Protein AF-A0A5N4CH29-F1 (afdb_monomer)

Organism: Camelus dromedarius (NCBI:txid9838)

Sequence (75 aa):
MNRPFQRRSFTLEELRMASIHKKVALLLGMSLDPKRRNKCTELLQANLQGLKENRSKLILFPREALGPREGRQLC

Mean predicted aligned error: 8.68 Å

Structure (mmCIF, N/CA/C/O backbone):
data_AF-A0A5N4CH29-F1
#
_entry.id   AF-A0A5N4CH29-F1
#
loop_
_atom_site.group_PDB
_atom_site.id
_atom_site.type_symbol
_atom_site.label_atom_id
_atom_site.label_alt_id
_atom_site.label_comp_id
_atom_site.label_asym_id
_atom_site.label_entity_id
_atom_site.label_seq_id
_atom_site.pdbx_PDB_ins_code
_atom_site.Cartn_x
_atom_site.Cartn_y
_atom_site.Cartn_z
_atom_site.occupancy
_atom_site.B_iso_or_equiv
_atom_site.auth_seq_id
_atom_site.auth_comp_id
_atom_site.auth_asym_id
_atom_site.auth_atom_id
_atom_site.pdbx_PDB_model_num
ATOM 1 N N . MET A 1 1 ? 18.304 3.746 15.434 1.00 42.12 1 MET A N 1
ATOM 2 C CA . MET A 1 1 ? 17.620 3.010 14.345 1.00 42.12 1 MET A CA 1
ATOM 3 C C . MET A 1 1 ? 16.117 2.975 14.638 1.00 42.12 1 MET A C 1
ATOM 5 O O . MET A 1 1 ? 15.616 1.967 15.109 1.00 42.12 1 MET A O 1
ATOM 9 N N . ASN A 1 2 ? 15.391 4.073 14.408 1.00 53.69 2 ASN A N 1
ATOM 10 C CA . ASN A 1 2 ? 13.935 4.122 14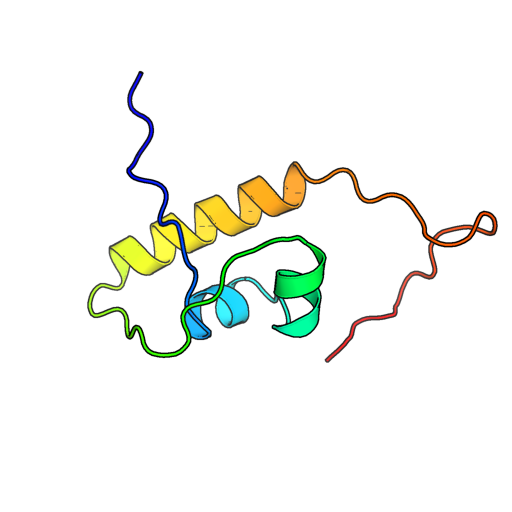.595 1.00 53.69 2 ASN A CA 1
ATOM 11 C C . ASN A 1 2 ? 13.269 3.909 13.235 1.00 53.69 2 ASN A C 1
ATOM 13 O O . ASN A 1 2 ? 12.987 4.877 12.535 1.00 53.69 2 ASN A O 1
ATOM 17 N N . ARG A 1 3 ? 13.068 2.654 12.815 1.00 54.62 3 ARG A N 1
ATOM 18 C CA . ARG A 1 3 ? 12.143 2.413 11.702 1.00 54.62 3 ARG A CA 1
ATOM 19 C C . ARG A 1 3 ? 10.734 2.489 12.287 1.00 54.62 3 ARG A C 1
ATOM 21 O O . ARG A 1 3 ? 10.421 1.647 13.131 1.00 54.62 3 ARG A O 1
ATOM 28 N N . PRO A 1 4 ? 9.897 3.467 11.897 1.00 59.25 4 PRO A N 1
ATOM 29 C CA . PRO A 1 4 ? 8.494 3.433 12.283 1.00 59.25 4 PRO A CA 1
ATOM 30 C C . PRO A 1 4 ? 7.908 2.095 11.829 1.00 59.25 4 PRO A C 1
ATOM 32 O O . PRO A 1 4 ? 8.344 1.543 10.815 1.00 59.25 4 PRO A O 1
ATOM 35 N N . PHE A 1 5 ? 6.963 1.552 12.598 1.00 53.00 5 PHE A N 1
ATOM 36 C CA . PHE A 1 5 ? 6.282 0.296 12.289 1.00 53.00 5 PHE A CA 1
ATOM 37 C C . PHE A 1 5 ? 5.604 0.416 10.915 1.00 53.00 5 PHE A C 1
ATOM 39 O O . PHE A 1 5 ? 4.479 0.900 10.795 1.00 53.00 5 PHE A O 1
ATOM 46 N N . GLN A 1 6 ? 6.326 0.038 9.857 1.00 62.81 6 GLN A N 1
ATOM 47 C CA . GLN A 1 6 ? 5.832 0.087 8.491 1.00 62.81 6 GLN A CA 1
ATOM 48 C C . GLN A 1 6 ? 4.688 -0.910 8.399 1.00 62.81 6 GLN A C 1
ATOM 50 O O . GLN A 1 6 ? 4.861 -2.115 8.606 1.00 62.81 6 GLN A O 1
ATOM 55 N N . ARG A 1 7 ? 3.486 -0.390 8.147 1.00 67.88 7 ARG A N 1
ATOM 56 C CA . ARG A 1 7 ? 2.311 -1.239 8.012 1.00 67.88 7 ARG A CA 1
ATOM 57 C C . ARG A 1 7 ? 2.514 -2.181 6.836 1.00 67.88 7 ARG A C 1
ATOM 59 O O . ARG A 1 7 ? 2.847 -1.758 5.736 1.00 67.88 7 ARG A O 1
ATOM 66 N N . ARG A 1 8 ? 2.282 -3.469 7.089 1.00 70.88 8 ARG A N 1
ATOM 67 C CA . ARG A 1 8 ? 2.409 -4.527 6.080 1.00 70.88 8 ARG A CA 1
ATOM 68 C C . ARG A 1 8 ? 1.326 -4.455 5.001 1.00 70.88 8 ARG A C 1
ATOM 70 O O . ARG A 1 8 ? 1.487 -5.101 3.981 1.00 70.88 8 ARG A O 1
ATOM 77 N N . SER A 1 9 ? 0.243 -3.703 5.209 1.00 82.50 9 SER A N 1
ATOM 78 C CA . SER A 1 9 ? -0.879 -3.577 4.271 1.00 82.50 9 SER A CA 1
ATOM 79 C C . SER A 1 9 ? -1.385 -2.136 4.158 1.00 82.50 9 SER A C 1
ATOM 81 O O . SER A 1 9 ? -1.415 -1.400 5.152 1.00 82.50 9 SER A O 1
ATOM 83 N N . PHE A 1 10 ? -1.819 -1.747 2.958 1.00 86.81 10 PHE A N 1
ATOM 84 C CA . PHE A 1 10 ? -2.397 -0.434 2.653 1.00 86.81 10 PHE A CA 1
ATOM 85 C C . PHE A 1 10 ? -3.918 -0.492 2.497 1.00 86.81 10 PHE A C 1
ATOM 87 O O . PHE A 1 10 ? -4.467 -1.509 2.067 1.00 86.81 10 PHE A O 1
ATOM 94 N N . THR A 1 11 ? -4.599 0.607 2.821 1.00 90.00 11 THR A N 1
ATOM 95 C CA . THR A 1 11 ? -6.039 0.769 2.560 1.00 90.00 11 THR A CA 1
ATOM 96 C C . THR A 1 11 ? -6.304 1.354 1.177 1.00 90.00 11 THR A C 1
ATOM 98 O O . THR A 1 11 ? -5.447 1.972 0.546 1.00 90.00 11 THR A O 1
ATOM 101 N N . LEU A 1 12 ? -7.541 1.193 0.701 1.00 88.75 12 LEU A N 1
ATOM 102 C CA . LEU A 1 12 ? -7.990 1.810 -0.553 1.00 88.75 12 LEU A CA 1
ATOM 103 C C . LEU A 1 12 ? -7.964 3.343 -0.493 1.00 88.75 12 LEU A C 1
ATOM 105 O O . LEU A 1 12 ? -7.722 3.990 -1.506 1.00 88.75 12 LEU A O 1
ATOM 109 N N . GLU A 1 13 ? -8.200 3.914 0.687 1.00 88.69 13 GLU A N 1
ATOM 110 C CA . GLU A 1 13 ? -8.142 5.356 0.924 1.00 88.69 13 GLU A CA 1
ATOM 111 C C . GLU A 1 13 ? -6.708 5.889 0.808 1.00 88.69 13 GLU A C 1
ATOM 113 O O . GLU A 1 13 ? -6.473 6.863 0.096 1.00 88.69 13 GLU A O 1
ATOM 118 N N . GLU A 1 14 ? -5.739 5.186 1.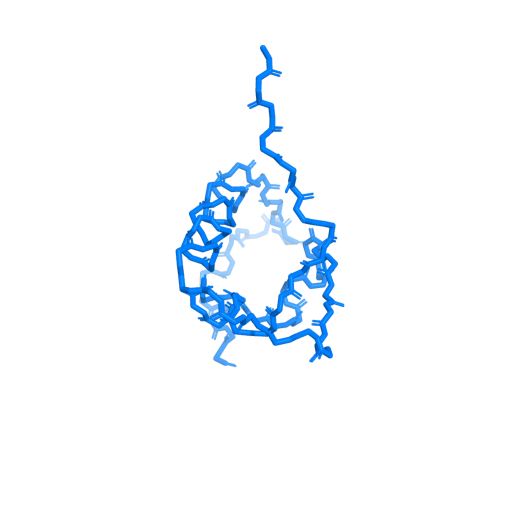407 1.00 87.75 14 GLU A N 1
ATOM 119 C CA . GLU A 1 14 ? -4.311 5.504 1.289 1.00 87.75 14 GLU A CA 1
ATOM 120 C C . GLU A 1 14 ? -3.859 5.482 -0.180 1.00 87.75 14 GLU A C 1
ATOM 122 O O . GLU A 1 14 ? -3.247 6.429 -0.673 1.00 87.75 14 GLU A O 1
ATOM 127 N N . LEU A 1 15 ? -4.219 4.431 -0.923 1.00 89.12 15 LEU A N 1
ATOM 128 C CA . LEU A 1 15 ? -3.895 4.344 -2.348 1.00 89.12 15 LEU A CA 1
ATOM 129 C C . LEU A 1 15 ? -4.534 5.462 -3.178 1.00 89.12 15 LEU A C 1
ATOM 131 O O . LEU A 1 15 ? -3.886 6.010 -4.074 1.00 89.12 15 LEU A O 1
ATOM 135 N N . ARG A 1 16 ? -5.794 5.807 -2.884 1.00 88.06 16 ARG A N 1
ATOM 136 C CA . ARG A 1 16 ? -6.524 6.864 -3.591 1.00 88.06 16 ARG A CA 1
ATOM 137 C C . ARG A 1 16 ? -5.849 8.219 -3.394 1.00 88.06 16 ARG A C 1
ATOM 139 O O . ARG A 1 16 ? -5.643 8.933 -4.367 1.00 88.06 16 ARG A O 1
ATOM 146 N N . MET A 1 17 ? -5.455 8.547 -2.167 1.00 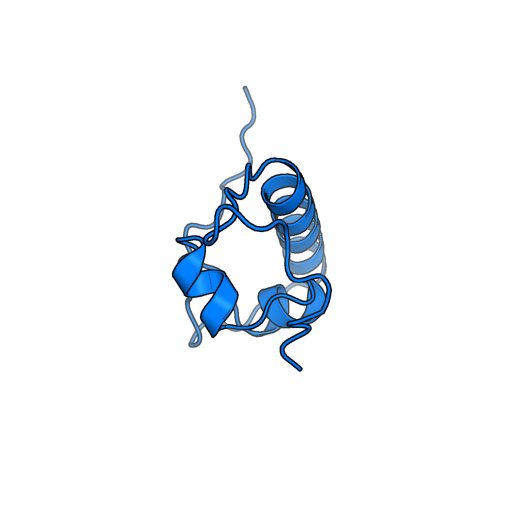88.12 17 MET A N 1
ATOM 147 C CA . MET A 1 17 ? -4.757 9.800 -1.860 1.00 88.12 17 MET A CA 1
ATOM 148 C C . MET A 1 17 ? -3.329 9.853 -2.428 1.00 88.12 17 MET A C 1
ATOM 150 O O . MET A 1 17 ? -2.792 10.937 -2.649 1.00 88.12 17 MET A O 1
ATOM 154 N N . ALA A 1 18 ? -2.708 8.699 -2.683 1.00 87.56 18 ALA A N 1
ATOM 155 C CA . ALA A 1 18 ? -1.405 8.597 -3.341 1.00 87.56 18 ALA A CA 1
ATOM 156 C C . ALA A 1 18 ? -1.487 8.529 -4.882 1.00 87.56 18 ALA A C 1
ATOM 158 O O . ALA A 1 18 ? -0.453 8.363 -5.534 1.00 87.56 18 ALA A O 1
ATOM 159 N N . SER A 1 19 ? -2.685 8.630 -5.473 1.00 87.81 19 SER A N 1
ATOM 160 C CA . SER A 1 19 ? -2.920 8.475 -6.919 1.00 87.81 19 SER A CA 1
ATOM 161 C C . SER A 1 19 ? -2.343 7.166 -7.478 1.00 87.81 19 SER A C 1
ATOM 163 O O . S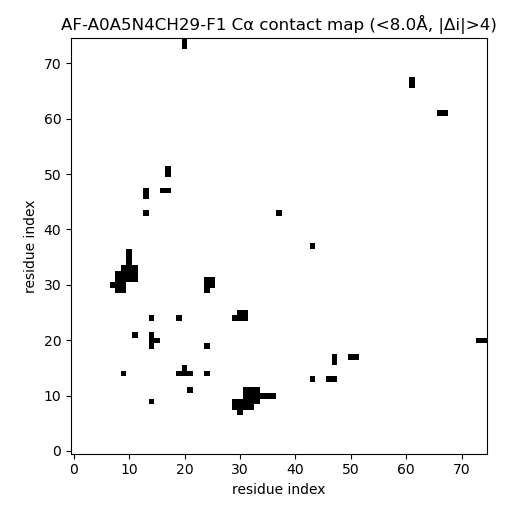ER A 1 19 ? -1.699 7.129 -8.532 1.00 87.81 19 SER A O 1
ATOM 165 N N . ILE A 1 20 ? -2.527 6.069 -6.737 1.00 87.12 20 ILE A N 1
ATOM 166 C CA . ILE A 1 20 ? -2.122 4.722 -7.145 1.00 87.12 20 ILE A CA 1
ATOM 167 C C . ILE A 1 20 ? -3.382 3.885 -7.332 1.00 87.12 20 ILE A C 1
ATOM 169 O O . ILE A 1 20 ? -4.141 3.638 -6.397 1.00 87.12 20 ILE A O 1
ATOM 173 N N . HIS A 1 21 ? -3.590 3.393 -8.550 1.00 88.44 21 HIS A N 1
ATOM 174 C CA . HIS A 1 21 ? -4.711 2.507 -8.823 1.00 88.44 21 HIS A CA 1
ATOM 175 C C . HIS A 1 21 ? -4.464 1.109 -8.230 1.00 88.44 21 HIS A C 1
ATOM 177 O O . HIS A 1 21 ? -3.337 0.609 -8.242 1.00 88.44 21 HIS A O 1
ATOM 183 N N . LYS A 1 22 ? -5.523 0.423 -7.775 1.00 88.44 22 LYS A N 1
ATOM 184 C CA . LYS A 1 22 ? -5.435 -0.909 -7.134 1.00 88.44 22 LYS A CA 1
ATOM 185 C C . LYS A 1 22 ? -4.625 -1.918 -7.959 1.00 88.44 22 LYS A C 1
ATOM 187 O O . LYS A 1 22 ? -3.825 -2.671 -7.416 1.00 88.44 22 LYS A O 1
ATOM 192 N N . LYS A 1 23 ? -4.825 -1.919 -9.280 1.00 88.19 23 LYS A N 1
ATOM 193 C CA . LYS A 1 23 ? -4.121 -2.817 -10.212 1.00 88.19 23 LYS A CA 1
ATOM 194 C C . LYS A 1 23 ? -2.614 -2.541 -10.247 1.00 88.19 23 LYS A C 1
ATOM 196 O O . LYS A 1 23 ? -1.825 -3.476 -10.275 1.00 88.19 23 LYS A O 1
ATOM 201 N N . VAL A 1 24 ? -2.229 -1.265 -10.208 1.00 87.12 24 VAL A N 1
ATOM 202 C CA . VAL A 1 24 ? -0.823 -0.840 -10.205 1.00 87.12 24 VAL A CA 1
ATOM 203 C C . VAL A 1 24 ? -0.171 -1.178 -8.866 1.00 87.12 24 VAL A C 1
ATOM 205 O O . VAL A 1 24 ? 0.940 -1.690 -8.849 1.00 87.12 24 VAL A O 1
ATOM 208 N N . ALA A 1 25 ? -0.875 -0.980 -7.749 1.00 87.69 25 ALA A N 1
ATOM 209 C CA . ALA A 1 25 ? -0.380 -1.365 -6.427 1.00 87.69 25 ALA A CA 1
ATOM 210 C C . ALA A 1 25 ? -0.055 -2.868 -6.341 1.00 87.69 25 ALA A C 1
ATOM 212 O O . ALA A 1 25 ? 1.017 -3.231 -5.864 1.00 87.69 25 ALA A O 1
ATOM 213 N N . LEU A 1 26 ? -0.940 -3.727 -6.863 1.00 87.62 26 LEU A N 1
ATOM 214 C CA . LEU A 1 26 ? -0.710 -5.176 -6.918 1.00 87.62 26 LEU A CA 1
ATOM 215 C C . LEU A 1 26 ? 0.488 -5.540 -7.805 1.00 87.62 26 LEU A C 1
ATOM 217 O O . LEU A 1 26 ? 1.292 -6.381 -7.419 1.00 87.62 26 LEU A O 1
ATOM 221 N N . LEU A 1 27 ? 0.635 -4.880 -8.959 1.00 85.69 27 LEU A N 1
ATOM 222 C CA . LEU A 1 27 ? 1.773 -5.088 -9.860 1.00 85.69 27 LEU A CA 1
ATOM 223 C C . LEU A 1 27 ? 3.110 -4.713 -9.205 1.00 85.69 27 LEU A C 1
ATOM 225 O O . LEU A 1 27 ? 4.112 -5.384 -9.417 1.00 85.69 27 LEU A O 1
ATOM 229 N N . LEU A 1 28 ? 3.116 -3.654 -8.396 1.00 83.88 28 LEU A N 1
ATOM 230 C CA . LEU A 1 28 ? 4.293 -3.180 -7.668 1.00 83.88 28 LEU A CA 1
ATOM 231 C C . LEU A 1 28 ? 4.576 -3.976 -6.378 1.00 83.88 28 LEU A C 1
ATOM 233 O O . LEU A 1 28 ? 5.495 -3.626 -5.643 1.00 83.88 28 LEU A O 1
ATOM 237 N N . GLY A 1 29 ? 3.795 -5.019 -6.075 1.00 84.88 29 GLY A N 1
ATOM 238 C CA . GLY A 1 29 ? 3.983 -5.850 -4.882 1.00 84.88 29 GLY A CA 1
ATOM 239 C C . GLY A 1 29 ? 3.491 -5.214 -3.576 1.00 84.88 29 GLY A C 1
ATOM 240 O O . GLY A 1 29 ? 3.870 -5.654 -2.491 1.00 84.88 29 GLY A O 1
ATOM 241 N N . MET A 1 30 ? 2.642 -4.184 -3.643 1.00 86.69 30 MET A N 1
ATOM 242 C CA . MET A 1 30 ? 2.036 -3.591 -2.450 1.00 86.69 30 MET A CA 1
ATOM 243 C C . MET A 1 30 ? 0.898 -4.477 -1.935 1.00 86.69 30 MET A C 1
ATOM 245 O O . MET A 1 30 ? -0.050 -4.792 -2.656 1.00 86.69 30 MET A O 1
ATOM 249 N N . SER A 1 31 ? 0.957 -4.836 -0.655 1.00 87.94 31 SER A N 1
ATOM 250 C CA . SER A 1 31 ? -0.108 -5.597 0.001 1.00 87.94 31 SER A CA 1
ATOM 251 C C . SER A 1 31 ? -1.305 -4.705 0.323 1.00 87.94 31 SER A C 1
ATOM 253 O O . SER A 1 31 ? -1.155 -3.616 0.880 1.00 87.94 31 SER A O 1
ATOM 255 N N . LEU A 1 32 ? -2.505 -5.181 -0.004 1.00 88.44 32 LEU A N 1
ATOM 256 C CA . LEU A 1 32 ? -3.752 -4.434 0.144 1.00 88.44 32 LEU A CA 1
ATOM 257 C 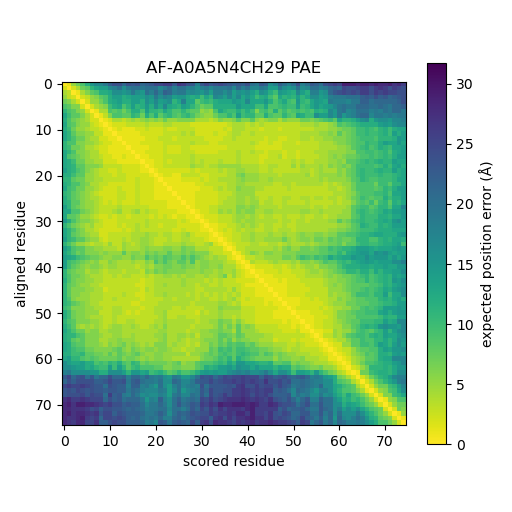C . LEU A 1 32 ? -4.690 -5.088 1.147 1.00 88.44 32 LEU A C 1
ATOM 259 O O . LEU A 1 32 ? -4.998 -6.270 1.032 1.00 88.44 32 LEU A O 1
ATOM 263 N N . ASP A 1 33 ? -5.207 -4.284 2.072 1.00 90.12 33 ASP A N 1
ATOM 264 C CA . ASP A 1 33 ? -6.255 -4.674 3.009 1.00 90.12 33 ASP A CA 1
ATOM 265 C C . ASP A 1 33 ? -7.478 -3.754 2.841 1.00 90.12 33 ASP A C 1
ATOM 267 O O . ASP A 1 33 ? -7.554 -2.681 3.448 1.00 90.12 33 ASP A O 1
ATOM 271 N N . PRO A 1 34 ? -8.451 -4.144 1.998 1.00 85.69 34 PRO A N 1
ATOM 272 C CA . PRO A 1 34 ? -9.638 -3.337 1.740 1.00 85.69 34 PRO A CA 1
ATOM 273 C C . PRO A 1 34 ? -10.636 -3.324 2.908 1.00 85.69 34 PRO A C 1
ATOM 275 O O . PRO A 1 34 ? -11.579 -2.537 2.872 1.00 85.69 34 PRO A O 1
ATOM 278 N N . LYS A 1 35 ? -10.468 -4.182 3.926 1.00 87.56 35 LYS A N 1
ATOM 279 C CA . LYS A 1 35 ? -11.386 -4.251 5.074 1.00 87.56 35 LYS A CA 1
ATOM 280 C C . LYS A 1 35 ? -11.052 -3.206 6.141 1.00 87.56 35 LYS A C 1
ATOM 282 O O . LYS A 1 35 ? -11.938 -2.795 6.890 1.00 87.56 35 LYS A O 1
ATOM 287 N N . ARG A 1 36 ? -9.794 -2.758 6.219 1.00 86.62 36 ARG A N 1
ATOM 288 C CA . ARG A 1 36 ? -9.350 -1.766 7.206 1.00 86.62 36 ARG A CA 1
ATOM 289 C C . ARG A 1 36 ? -9.913 -0.376 6.894 1.00 86.62 36 ARG A C 1
ATOM 291 O O . ARG A 1 36 ? -9.811 0.117 5.775 1.00 86.62 36 ARG A O 1
ATOM 298 N N . ARG A 1 37 ? -10.436 0.291 7.927 1.00 85.06 37 ARG A N 1
ATOM 299 C CA . ARG A 1 37 ? -10.781 1.722 7.922 1.00 85.06 37 ARG A CA 1
ATOM 300 C C . ARG A 1 37 ? -9.888 2.437 8.930 1.00 85.06 37 ARG A C 1
ATOM 302 O O . ARG A 1 37 ? -9.777 1.986 10.072 1.00 85.06 37 ARG A O 1
ATOM 309 N N . ASN A 1 38 ? -9.212 3.503 8.512 1.00 76.62 38 ASN A N 1
ATOM 310 C CA . ASN A 1 38 ? -8.39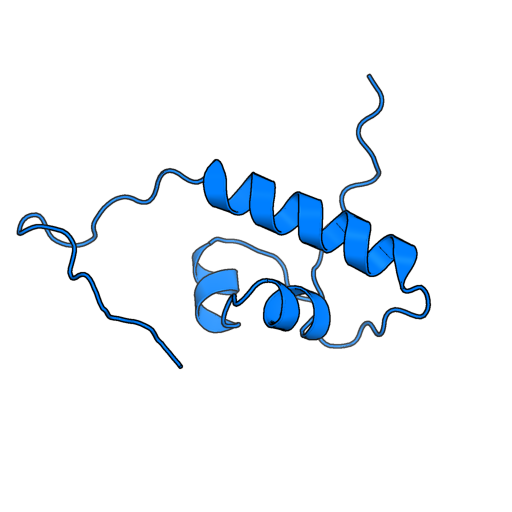0 4.293 9.425 1.00 76.62 38 ASN A CA 1
ATOM 311 C C . ASN A 1 38 ? -9.299 5.215 10.251 1.00 76.62 38 ASN A C 1
ATOM 313 O O . ASN A 1 38 ? -10.217 5.824 9.716 1.00 76.62 38 ASN A O 1
ATOM 317 N N . LYS A 1 39 ? -9.053 5.292 11.564 1.00 83.19 39 LYS A N 1
ATOM 318 C CA . LYS A 1 39 ? -9.777 6.191 12.482 1.00 83.19 39 LYS A CA 1
ATOM 319 C C . LYS A 1 39 ? -9.027 7.505 12.737 1.00 83.19 39 LYS A C 1
ATOM 321 O O . LYS A 1 39 ? -9.624 8.458 13.214 1.00 83.19 39 LYS A O 1
ATOM 326 N N . CYS A 1 40 ? -7.728 7.545 12.429 1.00 82.62 40 CYS A N 1
ATOM 327 C CA . CYS A 1 40 ? -6.835 8.668 12.715 1.00 82.62 40 CYS A CA 1
ATOM 328 C C . CYS A 1 40 ? -6.289 9.256 11.411 1.00 82.62 40 CYS A C 1
ATOM 330 O O . CYS A 1 40 ? -5.742 8.525 10.580 1.00 82.62 40 CYS A O 1
ATOM 332 N N . THR A 1 41 ? -6.399 10.574 11.265 1.00 85.00 41 THR A N 1
ATOM 333 C CA . THR A 1 41 ? -5.940 11.335 10.093 1.00 85.00 41 THR A CA 1
ATOM 334 C C . THR A 1 41 ? -4.422 11.508 10.065 1.00 85.00 41 THR A C 1
ATOM 336 O O . THR A 1 41 ? -3.812 11.417 9.004 1.00 85.00 41 THR A O 1
ATOM 339 N N . GLU A 1 42 ? -3.789 11.675 11.225 1.00 86.62 42 GLU A N 1
ATOM 340 C CA . GLU A 1 42 ? -2.332 11.833 11.343 1.00 86.62 42 GLU A CA 1
ATOM 341 C C . GLU A 1 42 ? -1.581 10.596 10.830 1.00 86.62 42 GLU A C 1
ATOM 343 O O . GLU A 1 42 ? -0.658 10.691 10.020 1.00 86.62 42 GLU A O 1
ATOM 348 N N . LEU A 1 43 ? -2.036 9.403 11.231 1.00 82.31 43 LEU A N 1
ATOM 349 C CA . LEU A 1 43 ? -1.452 8.134 10.791 1.00 82.31 43 LEU A CA 1
ATOM 350 C C . LEU A 1 43 ? -1.624 7.919 9.281 1.00 82.31 43 LEU A C 1
ATOM 352 O O . LEU A 1 43 ? -0.742 7.368 8.623 1.00 82.31 43 LEU A O 1
ATOM 356 N N . LEU A 1 44 ? -2.765 8.353 8.738 1.00 85.81 44 LEU A N 1
ATOM 357 C CA . LEU A 1 44 ? -3.046 8.307 7.308 1.00 85.81 44 LEU A CA 1
ATOM 358 C C . LEU A 1 44 ? -2.032 9.169 6.542 1.00 85.81 44 LEU A C 1
ATOM 360 O O . LEU A 1 44 ? -1.426 8.685 5.589 1.00 85.81 44 LEU A O 1
ATOM 364 N N . GLN A 1 45 ? -1.783 10.399 6.993 1.00 86.69 45 GLN A N 1
ATOM 365 C CA . GLN A 1 45 ? -0.802 11.296 6.374 1.00 86.69 45 GLN A CA 1
ATOM 366 C C . GLN A 1 45 ? 0.631 10.753 6.448 1.00 86.69 45 GLN A C 1
ATOM 368 O O . GLN A 1 45 ? 1.334 10.759 5.436 1.00 86.69 45 GLN A O 1
ATOM 373 N N . ALA A 1 46 ? 1.048 10.212 7.595 1.00 86.31 46 ALA A N 1
ATOM 374 C CA . ALA A 1 46 ? 2.369 9.599 7.740 1.00 86.31 46 ALA A CA 1
ATOM 375 C C . ALA A 1 46 ? 2.568 8.409 6.778 1.00 86.31 46 ALA A C 1
ATOM 377 O O . ALA A 1 46 ? 3.602 8.297 6.115 1.00 86.31 46 ALA A O 1
ATOM 378 N N . ASN A 1 47 ? 1.552 7.549 6.633 1.00 84.75 47 ASN A N 1
ATOM 379 C CA . ASN A 1 47 ? 1.591 6.421 5.696 1.00 84.75 47 ASN A CA 1
ATOM 380 C C . ASN A 1 47 ? 1.632 6.882 4.230 1.00 84.75 47 ASN A C 1
ATOM 382 O O . ASN A 1 47 ? 2.331 6.279 3.414 1.00 84.75 47 ASN A O 1
ATOM 386 N N . LEU A 1 48 ? 0.912 7.954 3.889 1.00 86.56 48 LEU A N 1
ATOM 387 C CA . LEU A 1 48 ? 0.920 8.541 2.546 1.00 86.56 48 LEU A CA 1
ATOM 388 C C . LEU A 1 48 ? 2.279 9.103 2.163 1.00 86.56 48 LEU A C 1
ATOM 390 O O . LEU A 1 48 ? 2.728 8.908 1.032 1.00 86.56 48 LEU A O 1
ATOM 394 N N . GLN A 1 49 ? 2.936 9.776 3.102 1.00 87.00 49 GLN A N 1
ATOM 395 C CA . GLN A 1 49 ? 4.280 10.290 2.896 1.00 87.00 49 GLN A CA 1
ATOM 396 C C . GLN A 1 49 ? 5.255 9.138 2.605 1.00 87.00 49 GLN A C 1
ATOM 398 O O . GLN A 1 49 ? 5.971 9.171 1.603 1.00 87.00 49 GLN A O 1
ATOM 403 N N . GLY A 1 50 ? 5.179 8.052 3.383 1.00 83.88 50 GLY A N 1
ATOM 404 C CA . GLY A 1 50 ? 5.976 6.847 3.140 1.00 83.88 50 GLY A CA 1
ATOM 405 C C . GLY A 1 50 ? 5.686 6.171 1.792 1.00 83.88 50 GLY A C 1
ATOM 406 O O . GLY A 1 50 ? 6.608 5.709 1.121 1.00 83.88 50 GLY A O 1
ATOM 407 N N . LEU A 1 51 ? 4.423 6.139 1.353 1.00 85.69 51 LEU A N 1
ATOM 408 C CA . LEU A 1 51 ? 4.037 5.615 0.035 1.00 85.69 51 LEU A CA 1
ATOM 409 C C . LEU A 1 51 ? 4.645 6.426 -1.114 1.00 85.69 51 LEU A C 1
ATOM 411 O O . LEU A 1 51 ? 5.144 5.842 -2.077 1.00 85.69 51 LEU A O 1
ATOM 415 N N . LYS A 1 52 ? 4.624 7.759 -1.012 1.00 84.94 52 LYS A N 1
ATOM 416 C CA . LYS A 1 52 ? 5.214 8.656 -2.016 1.00 84.94 52 LYS A CA 1
ATOM 417 C C . LYS A 1 52 ? 6.726 8.478 -2.097 1.00 84.94 52 LYS A C 1
ATOM 419 O O . LYS A 1 52 ? 7.263 8.320 -3.188 1.00 84.94 52 LYS A O 1
ATOM 424 N N . GLU A 1 53 ? 7.398 8.421 -0.952 1.00 86.75 53 GLU A N 1
ATOM 425 C CA . GLU A 1 53 ? 8.842 8.189 -0.896 1.00 86.75 53 GLU A CA 1
ATOM 426 C C . GLU A 1 53 ? 9.236 6.819 -1.446 1.00 86.75 53 GLU A C 1
ATOM 428 O O . GLU A 1 53 ? 10.212 6.712 -2.187 1.00 86.75 53 GLU A O 1
ATOM 433 N N . ASN A 1 54 ? 8.480 5.768 -1.115 1.00 83.06 54 ASN A N 1
ATOM 434 C CA . ASN A 1 54 ? 8.728 4.435 -1.655 1.00 83.06 54 ASN A CA 1
ATOM 435 C C . ASN A 1 54 ? 8.519 4.403 -3.167 1.00 83.06 54 ASN A C 1
ATOM 437 O O . ASN A 1 54 ? 9.334 3.811 -3.864 1.00 83.06 54 ASN A O 1
ATOM 441 N N . ARG A 1 55 ? 7.489 5.083 -3.688 1.00 79.75 55 ARG A N 1
ATOM 442 C CA . ARG A 1 55 ? 7.248 5.177 -5.132 1.00 79.75 55 ARG A CA 1
ATOM 443 C C . ARG A 1 55 ? 8.418 5.827 -5.868 1.00 79.75 55 ARG A C 1
ATOM 445 O O . ARG A 1 55 ? 8.809 5.316 -6.909 1.00 79.75 55 ARG A O 1
ATOM 452 N N . SER A 1 56 ? 8.994 6.899 -5.325 1.00 82.44 56 SER A N 1
ATOM 453 C CA . SER A 1 56 ? 10.152 7.571 -5.933 1.00 82.44 56 SER A CA 1
ATOM 454 C C . SER A 1 56 ? 11.430 6.726 -5.917 1.00 82.44 56 SER A C 1
ATOM 456 O O . SER A 1 56 ? 12.317 6.950 -6.731 1.00 82.44 56 SER A O 1
ATOM 458 N N . LYS A 1 57 ? 11.536 5.751 -5.005 1.00 84.19 57 LYS A N 1
ATOM 459 C CA . LYS A 1 57 ? 12.676 4.822 -4.915 1.00 84.19 57 LYS A CA 1
ATOM 460 C C . LYS A 1 57 ? 12.546 3.613 -5.850 1.00 84.19 57 LYS A C 1
ATOM 462 O O . LYS A 1 57 ? 13.499 2.849 -5.977 1.00 84.19 57 LYS A O 1
ATOM 467 N N . LEU A 1 58 ? 11.382 3.400 -6.472 1.00 82.56 58 LEU A N 1
ATOM 468 C CA . LEU A 1 58 ? 11.169 2.274 -7.379 1.00 82.56 58 LEU 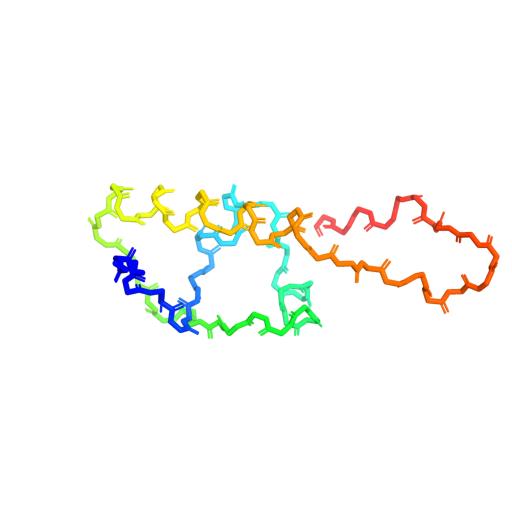A CA 1
ATOM 469 C C . LEU A 1 58 ? 11.876 2.518 -8.714 1.00 82.56 58 LEU A C 1
ATOM 471 O O . LEU A 1 58 ? 11.592 3.487 -9.414 1.00 82.56 58 LEU A O 1
ATOM 475 N N . ILE A 1 59 ? 12.742 1.583 -9.095 1.00 83.06 59 ILE A N 1
ATOM 476 C CA . ILE A 1 59 ? 13.325 1.521 -10.436 1.00 83.06 59 ILE A CA 1
ATOM 477 C C . ILE A 1 59 ? 12.353 0.721 -11.308 1.00 83.06 59 ILE A C 1
ATOM 479 O O . ILE A 1 59 ? 12.254 -0.500 -11.179 1.00 83.06 59 ILE A O 1
ATOM 483 N N . LEU A 1 60 ? 11.584 1.409 -12.155 1.00 79.44 60 LEU A N 1
ATOM 484 C CA . LEU A 1 60 ? 10.654 0.763 -13.080 1.00 79.44 60 LEU A CA 1
ATOM 485 C C . LEU A 1 60 ? 11.360 0.474 -14.406 1.00 79.44 60 LEU A C 1
ATOM 487 O O . LEU A 1 60 ? 11.747 1.397 -15.120 1.00 79.44 60 LEU A O 1
ATOM 491 N N . PHE A 1 61 ? 11.490 -0.804 -14.754 1.00 78.69 61 PHE A N 1
ATOM 492 C CA . PHE A 1 61 ? 12.011 -1.191 -16.061 1.00 78.69 61 PHE A CA 1
ATOM 493 C C . PHE A 1 61 ? 10.922 -1.071 -17.138 1.00 78.69 61 PHE A C 1
ATOM 495 O O . PHE A 1 61 ? 9.782 -1.495 -16.910 1.00 78.69 61 PHE A O 1
ATOM 502 N N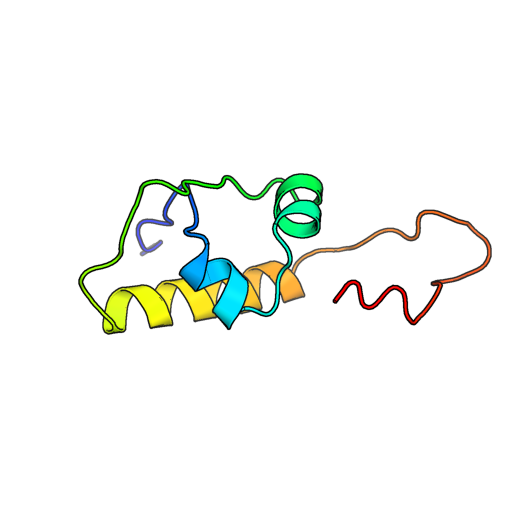 . PRO A 1 62 ? 11.238 -0.507 -18.317 1.00 79.19 62 PRO A N 1
ATOM 503 C CA . PRO A 1 62 ? 10.302 -0.474 -19.431 1.00 79.19 62 PRO A CA 1
ATOM 504 C C . PRO A 1 62 ? 10.009 -1.899 -19.919 1.00 79.19 62 PRO A C 1
ATOM 506 O O . PRO A 1 62 ? 10.901 -2.736 -20.023 1.00 79.19 62 PRO A O 1
ATOM 509 N N . ARG A 1 63 ? 8.735 -2.180 -20.220 1.00 73.06 63 ARG A N 1
ATOM 510 C CA . ARG A 1 63 ? 8.293 -3.499 -20.709 1.00 73.06 63 ARG A CA 1
ATOM 511 C C . ARG A 1 63 ? 8.694 -3.761 -22.166 1.00 73.06 63 ARG A C 1
ATOM 513 O O . ARG A 1 63 ? 8.825 -4.914 -22.557 1.00 73.06 63 ARG A O 1
ATOM 520 N N . GLU A 1 64 ? 8.850 -2.710 -22.965 1.00 71.25 64 GLU A N 1
ATOM 521 C CA . GLU A 1 64 ? 9.217 -2.794 -24.380 1.00 71.25 64 GLU A CA 1
ATOM 522 C C . GLU A 1 64 ? 10.521 -2.021 -24.612 1.00 71.25 64 GLU A C 1
ATOM 524 O O . GLU A 1 64 ? 10.714 -0.944 -24.049 1.00 71.25 64 GLU A O 1
ATOM 529 N N . ALA A 1 65 ? 11.407 -2.557 -25.458 1.00 62.00 65 ALA A N 1
ATOM 530 C CA . ALA A 1 65 ? 12.692 -1.938 -25.804 1.00 62.00 65 ALA A CA 1
ATOM 531 C C . ALA A 1 65 ? 12.552 -0.638 -26.627 1.00 62.00 65 ALA A C 1
ATOM 533 O O . ALA A 1 65 ? 13.520 0.098 -26.781 1.00 62.00 65 ALA A O 1
ATOM 534 N N . LEU A 1 66 ? 11.349 -0.344 -27.136 1.00 60.47 66 LEU A N 1
ATOM 535 C CA . LEU A 1 66 ? 11.041 0.790 -28.020 1.00 60.47 66 LEU A CA 1
ATOM 536 C C . LEU A 1 66 ? 10.695 2.097 -27.277 1.00 60.47 66 LEU A C 1
ATOM 538 O O . LEU A 1 66 ? 10.138 3.019 -27.864 1.00 60.47 66 LEU A O 1
ATOM 542 N N . GLY A 1 67 ? 11.064 2.204 -26.002 1.00 59.31 67 GLY A N 1
ATOM 543 C CA . GLY A 1 67 ? 10.902 3.422 -25.210 1.00 59.31 67 GLY A CA 1
ATOM 544 C C . GLY A 1 67 ? 9.607 3.461 -24.388 1.00 59.31 67 GLY A C 1
ATOM 545 O O . GLY A 1 67 ? 8.659 2.707 -24.638 1.00 59.31 67 GLY A O 1
ATOM 546 N N . PRO A 1 68 ? 9.568 4.298 -23.336 1.00 55.09 68 PRO A N 1
ATOM 547 C CA . PRO A 1 68 ? 8.423 4.380 -22.447 1.00 55.09 68 PRO A CA 1
ATOM 548 C C . PRO A 1 68 ? 7.211 4.912 -23.214 1.00 55.09 68 PRO A C 1
ATOM 550 O O . PRO A 1 68 ? 7.236 6.006 -23.768 1.00 55.09 68 PRO A O 1
ATOM 553 N N . ARG A 1 69 ? 6.111 4.151 -23.207 1.00 59.41 69 ARG A N 1
ATOM 554 C CA . ARG A 1 69 ? 4.798 4.682 -23.587 1.00 59.41 69 ARG A CA 1
ATOM 555 C C . ARG A 1 69 ? 4.355 5.643 -22.483 1.00 59.41 69 ARG A C 1
ATOM 557 O O . ARG A 1 69 ? 3.671 5.234 -21.541 1.00 59.41 69 ARG A O 1
ATOM 564 N N . GLU A 1 70 ? 4.801 6.892 -22.561 1.00 50.59 70 GLU A N 1
ATOM 565 C CA . GLU A 1 70 ? 4.238 7.988 -21.778 1.00 50.59 70 GLU A CA 1
ATOM 566 C C . GLU A 1 70 ? 2.725 8.004 -22.033 1.00 50.59 70 GLU A C 1
ATOM 568 O O . GLU A 1 70 ? 2.278 8.080 -23.174 1.00 50.59 70 GLU A O 1
ATOM 573 N N . GLY A 1 71 ? 1.915 7.837 -20.988 1.00 48.38 71 GLY A N 1
ATOM 574 C CA . GLY A 1 71 ? 0.474 8.062 -21.118 1.00 48.38 71 GLY A CA 1
ATOM 575 C C . GLY A 1 71 ? -0.452 6.846 -21.085 1.00 48.38 71 GLY A C 1
ATOM 576 O O . GLY A 1 71 ? -1.622 6.990 -21.422 1.00 48.38 71 GLY A O 1
ATOM 577 N N . ARG A 1 72 ? -0.058 5.683 -20.545 1.00 42.94 72 ARG A N 1
ATOM 578 C CA . ARG A 1 72 ? -1.075 4.830 -19.882 1.00 42.94 72 ARG A CA 1
ATOM 579 C C . ARG A 1 72 ? -1.379 5.379 -18.489 1.00 42.94 72 ARG A C 1
ATOM 581 O O . ARG A 1 72 ? -1.120 4.737 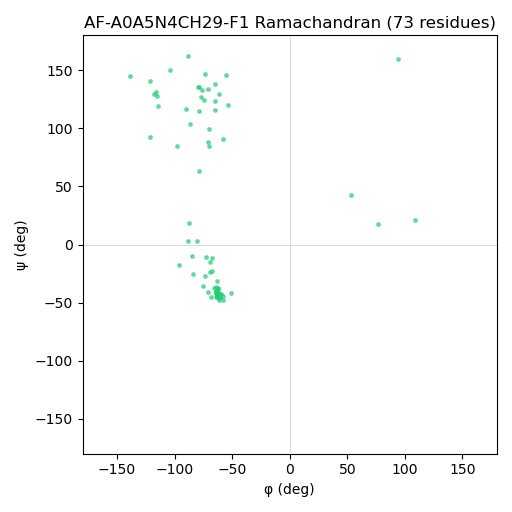-17.474 1.00 42.94 72 ARG A O 1
ATOM 588 N N . GLN A 1 73 ? -1.910 6.598 -18.458 1.00 44.78 73 GLN A N 1
ATOM 589 C CA . GLN A 1 73 ? -2.554 7.175 -17.288 1.00 44.78 73 GLN A CA 1
ATOM 590 C C . GLN A 1 73 ? -3.870 6.410 -17.125 1.00 44.78 73 GLN A C 1
ATOM 592 O O . GLN A 1 73 ? -4.875 6.701 -17.762 1.00 44.78 73 GLN A O 1
ATOM 597 N N . LEU A 1 74 ? -3.803 5.300 -16.391 1.00 44.34 74 LEU A N 1
ATOM 598 C CA . LEU A 1 74 ? -4.973 4.506 -16.054 1.00 44.34 74 LEU A CA 1
ATOM 599 C C . LEU A 1 74 ? -5.793 5.334 -15.053 1.00 44.34 74 LEU A C 1
ATOM 601 O O . LEU A 1 74 ? -5.412 5.411 -13.881 1.00 44.34 74 LEU A O 1
ATOM 605 N N . CYS A 1 75 ? -6.837 6.001 -15.550 1.00 34.84 75 CYS A N 1
ATOM 606 C CA . CYS A 1 75 ? -7.913 6.574 -14.742 1.00 34.84 75 CYS A CA 1
ATOM 607 C C . CYS A 1 75 ? -8.625 5.479 -13.935 1.00 34.84 75 CYS A C 1
ATOM 609 O O . CYS A 1 75 ? -8.772 4.350 -14.468 1.00 34.84 75 CYS A O 1
#

Foldseek 3Di:
DDDDPQDQEDEPVLCVVLLHDPVNCVVVVHHYDPPDDDPDPVVSVVNSVVVNVVVVVDDDDAPDPPDDPPDPSPD

Solvent-accessible surface area (backbone atoms only — not comparable to full-atom values): 5016 Å² total; per-residue (Å²): 137,84,74,72,88,72,72,81,56,42,33,65,64,54,31,55,79,63,75,43,53,72,71,56,37,52,73,72,69,51,46,75,36,79,84,65,76,84,91,52,67,67,63,50,52,55,52,38,52,52,50,52,56,52,57,73,68,57,84,79,78,70,94,51,94,87,57,79,74,84,77,82,73,77,126

InterPro domains:
  IPR001380 Large ribosomal subunit protein eL13 [PF01294] (8-71)
  IPR001380 Large ribosomal subunit protein eL13 [PTHR11722] (8-71)

Secondary structure (DSSP, 8-state):
-------SSB-HHHHHHTT--HHHHHHTT--B-TT-----HHHHHHHHHHHHHHHHH--PPPSSTT---TT----

pLDDT: mean 77.2, std 14.65, range [34.84, 90.12]

Nearest PDB structures (foldseek):
  3j7o-assembly1_L  TM=8.942E-01  e=8.830E-07  Sus scrofa
  7qgg-assembly1_M  TM=9.102E-01  e=2.131E-06  Rattus norvegicus
  6ftg-assembly1_L  TM=9.041E-01  e=2.795E-06  Oryctolagus cuniculus
  7z3n-assembly1_LL  TM=9.264E-01  e=6.314E-05  Thermochaetoides thermophila DSM 1495
  7qiz-assembly1_N  TM=9.040E-01  e=4.814E-05  Solanum lycopersicum

Radius of gyration: 14.17 Å; Cα contacts (8 Å, |Δi|>4): 44; chains: 1; bounding box: 29×18×43 Å